Protein AF-A0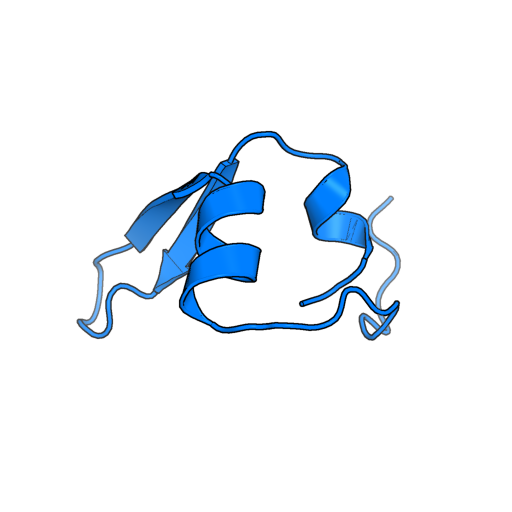A970BWI6-F1 (afdb_monomer)

Foldseek 3Di:
DELCLVVDQWDWDDPVDPPDTDTDGPVVVCVVVVDDYYHDDPDDDD

Radius of gyration: 11.35 Å; Cα contacts (8 Å, |Δi|>4): 50; chains: 1; bounding box: 20×30×24 Å

Mean predicted aligned error: 3.51 Å

Sequence (46 aa):
LDASAQAYDEILVSAGERGINLQVPVADLVRLTRARMVAIATGASA

Nearest PDB structures (foldseek):
  1dbu-assembly1_A  TM=9.822E-01  e=1.594E-01  Haemophilus influenzae
  1wdv-assembly2_B  TM=8.310E-01  e=1.722E+00  Aeropyrum pernix K1
  7b7n-assembly1_H  TM=5.072E-01  e=6.979E+00  Human gammaherpesvirus 8
  7k50-assembly1_j  TM=4.544E-01  e=6.979E+00  Escherichia coli K-12

Structure (mmCIF, N/CA/C/O backbone):
data_AF-A0A970BWI6-F1
#
_entry.id   AF-A0A970BWI6-F1
#
loop_
_atom_site.group_PDB
_atom_site.id
_atom_site.type_symbol
_atom_site.label_atom_id
_atom_site.label_alt_id
_atom_site.label_comp_id
_atom_site.label_asym_id
_atom_site.label_entity_id
_atom_site.label_seq_id
_atom_site.pdbx_PDB_ins_code
_atom_site.Cartn_x
_atom_site.Cartn_y
_atom_site.Cartn_z
_atom_site.occupancy
_atom_site.B_iso_or_equiv
_atom_site.auth_seq_id
_atom_site.auth_comp_id
_atom_site.auth_asym_id
_atom_site.auth_atom_id
_atom_site.pdbx_PDB_model_num
ATOM 1 N N . LEU A 1 1 ? 1.040 -2.371 -7.721 1.00 95.56 1 LEU A N 1
ATOM 2 C CA . LEU A 1 1 ? 0.581 -2.726 -6.363 1.00 95.56 1 LEU A CA 1
ATOM 3 C C . LEU A 1 1 ? 0.759 -4.219 -6.205 1.00 95.56 1 LEU A C 1
ATOM 5 O O . LEU A 1 1 ? 0.530 -4.937 -7.178 1.00 95.56 1 LEU A O 1
ATOM 9 N N . ASP A 1 2 ? 1.221 -4.659 -5.037 1.00 97.50 2 ASP A N 1
ATOM 10 C CA . ASP A 1 2 ? 1.366 -6.092 -4.803 1.00 97.50 2 ASP A CA 1
ATOM 11 C C . ASP A 1 2 ? -0.002 -6.785 -4.835 1.00 97.50 2 ASP A C 1
ATOM 13 O O . ASP A 1 2 ? -0.991 -6.239 -4.343 1.00 97.50 2 ASP A O 1
ATOM 17 N N . ALA A 1 3 ? -0.066 -7.968 -5.446 1.00 97.06 3 ALA A N 1
ATOM 18 C 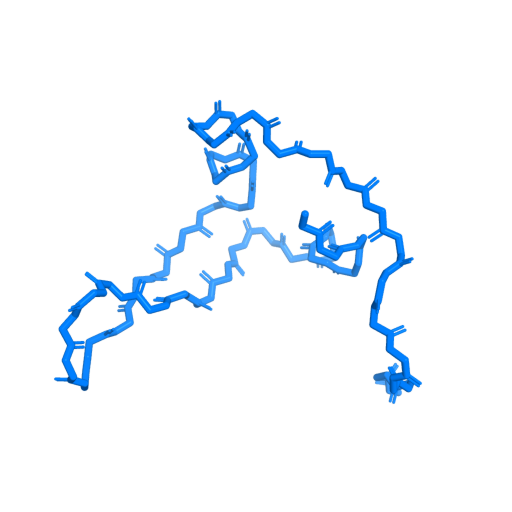CA . ALA A 1 3 ? -1.312 -8.708 -5.622 1.00 97.06 3 ALA A CA 1
ATOM 19 C C . ALA A 1 3 ? -2.000 -9.052 -4.290 1.00 97.06 3 ALA A C 1
ATOM 21 O O . ALA A 1 3 ? -3.232 -9.111 -4.270 1.00 97.06 3 ALA A O 1
ATOM 22 N N . SER A 1 4 ? -1.239 -9.216 -3.198 1.00 96.44 4 SER A N 1
ATOM 23 C CA . SER A 1 4 ? -1.767 -9.513 -1.858 1.00 96.44 4 SER A CA 1
ATOM 24 C C . SER A 1 4 ? -2.665 -8.411 -1.294 1.00 96.44 4 SER A C 1
ATOM 26 O O . SER A 1 4 ? -3.543 -8.702 -0.486 1.00 96.44 4 SER A O 1
ATOM 28 N N . ALA A 1 5 ? -2.534 -7.164 -1.764 1.00 97.38 5 ALA A N 1
ATOM 29 C CA . ALA A 1 5 ? -3.393 -6.066 -1.323 1.00 97.38 5 ALA A CA 1
ATOM 30 C C . ALA A 1 5 ? -4.880 -6.309 -1.643 1.00 97.38 5 ALA A C 1
ATOM 32 O O . ALA A 1 5 ? -5.733 -5.774 -0.953 1.00 97.38 5 ALA A O 1
ATOM 33 N N . GLN A 1 6 ? -5.209 -7.145 -2.639 1.00 96.50 6 GLN A N 1
ATOM 34 C CA . GLN A 1 6 ? -6.601 -7.493 -2.978 1.00 96.50 6 GLN A CA 1
ATOM 35 C C . GLN A 1 6 ? -7.315 -8.310 -1.893 1.00 96.50 6 GLN A C 1
ATOM 37 O O . GLN A 1 6 ? -8.527 -8.474 -1.971 1.00 96.50 6 GLN A O 1
ATOM 42 N N . ALA A 1 7 ? -6.586 -8.836 -0.904 1.00 97.38 7 ALA A N 1
ATOM 43 C CA . ALA A 1 7 ? -7.174 -9.543 0.231 1.00 97.38 7 ALA A CA 1
ATOM 44 C C . ALA A 1 7 ? -7.820 -8.603 1.267 1.00 97.38 7 ALA A C 1
ATOM 46 O O . ALA A 1 7 ? -8.421 -9.084 2.224 1.00 97.38 7 ALA A O 1
ATOM 47 N N . TYR A 1 8 ? -7.687 -7.285 1.092 1.00 98.06 8 TYR A N 1
ATOM 48 C CA . TYR A 1 8 ? -8.171 -6.273 2.023 1.00 98.06 8 TYR A CA 1
ATOM 49 C C . TYR A 1 8 ? -9.042 -5.253 1.293 1.00 98.06 8 TYR A C 1
ATOM 51 O O . TYR A 1 8 ? -8.729 -4.846 0.173 1.00 98.06 8 TYR A O 1
ATOM 59 N N . ASP A 1 9 ? -10.102 -4.793 1.956 1.00 98.06 9 ASP A N 1
ATOM 60 C CA . ASP A 1 9 ? -10.941 -3.714 1.430 1.00 98.06 9 ASP A CA 1
ATOM 61 C C . ASP A 1 9 ? -10.175 -2.382 1.419 1.00 98.06 9 ASP A C 1
ATOM 63 O O . ASP A 1 9 ? -10.219 -1.627 0.442 1.00 98.06 9 ASP A O 1
ATOM 67 N N . GLU A 1 10 ? -9.401 -2.130 2.479 1.00 98.56 10 GLU A N 1
ATOM 68 C CA . GLU A 1 10 ? -8.593 -0.929 2.667 1.00 98.56 10 GLU A CA 1
ATOM 69 C C . GLU A 1 10 ? -7.182 -1.260 3.159 1.00 98.56 10 GLU A C 1
ATOM 71 O O . GLU A 1 10 ? -6.960 -2.252 3.855 1.00 98.56 10 GLU A O 1
ATOM 76 N N . ILE A 1 11 ? -6.221 -0.394 2.831 1.00 98.25 11 ILE A N 1
ATOM 77 C CA . ILE A 1 11 ? -4.830 -0.499 3.285 1.00 98.25 11 ILE A CA 1
ATOM 78 C C . ILE A 1 11 ? -4.302 0.848 3.779 1.00 98.25 11 ILE A C 1
ATOM 80 O O . ILE A 1 11 ? -4.764 1.908 3.357 1.00 98.25 11 ILE A O 1
ATOM 84 N N . LEU A 1 12 ? -3.295 0.800 4.654 1.00 98.19 12 LEU A N 1
ATOM 85 C CA . LEU A 1 12 ? -2.552 1.978 5.097 1.00 98.19 12 LEU A CA 1
ATOM 86 C C . LEU A 1 12 ? -1.387 2.263 4.145 1.00 98.19 12 LEU A C 1
ATOM 88 O O . LEU A 1 12 ? -0.546 1.396 3.902 1.00 98.19 12 LEU A O 1
ATOM 92 N N . VAL A 1 13 ? -1.310 3.495 3.647 1.00 97.19 13 VAL A N 1
ATOM 93 C CA . VAL A 1 13 ? -0.188 3.992 2.836 1.00 97.19 13 VAL A CA 1
ATOM 94 C C . VAL A 1 13 ? 0.347 5.307 3.399 1.00 97.19 13 VAL A C 1
ATOM 96 O O . VAL A 1 13 ? -0.378 6.051 4.059 1.00 97.19 13 VAL A O 1
ATOM 99 N N . SER A 1 14 ? 1.619 5.612 3.129 1.00 97.31 14 SER A N 1
ATOM 100 C CA . SER A 1 14 ? 2.208 6.905 3.501 1.00 97.31 14 SER A CA 1
ATOM 101 C C . SER A 1 14 ? 1.438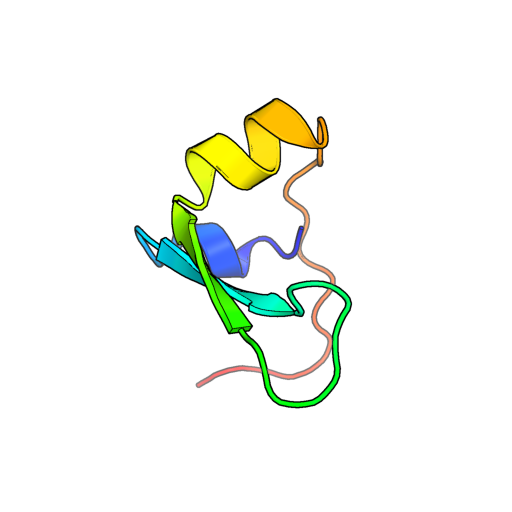 8.056 2.853 1.00 97.31 14 SER A C 1
ATOM 103 O O . SER A 1 14 ? 1.196 8.035 1.645 1.00 97.31 14 SER A O 1
ATOM 105 N N . ALA A 1 15 ? 1.108 9.079 3.643 1.00 96.00 15 ALA A N 1
ATOM 106 C CA . ALA A 1 15 ? 0.438 10.286 3.158 1.00 96.00 15 ALA A CA 1
ATOM 107 C C . ALA A 1 15 ? 1.411 11.348 2.600 1.00 96.00 15 ALA A C 1
ATOM 109 O O . ALA A 1 15 ? 0.987 12.443 2.243 1.00 96.00 15 ALA A O 1
ATOM 110 N N . GLY A 1 16 ? 2.715 11.050 2.528 1.00 95.62 16 GLY A N 1
ATOM 111 C CA . GLY A 1 16 ? 3.745 11.987 2.053 1.00 95.62 16 GLY A CA 1
ATOM 112 C C . GLY A 1 16 ? 4.341 12.894 3.138 1.00 95.62 16 GLY A C 1
ATOM 113 O O . GLY A 1 16 ? 5.316 13.592 2.870 1.00 95.62 16 GLY A O 1
ATOM 114 N N . GLU A 1 17 ? 3.828 12.830 4.369 1.00 96.50 17 GLU A N 1
ATOM 115 C CA . GLU A 1 17 ? 4.371 13.506 5.551 1.00 96.50 17 GLU A CA 1
ATOM 116 C C . GLU A 1 17 ? 4.729 12.487 6.644 1.00 96.50 17 GLU A C 1
ATOM 118 O O . GLU A 1 17 ? 4.066 11.462 6.826 1.00 96.50 17 GLU A O 1
ATOM 123 N N . ARG A 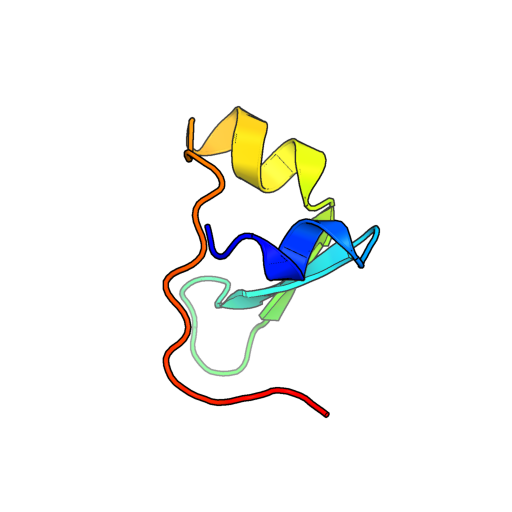1 18 ? 5.815 12.750 7.380 1.00 96.00 18 ARG A N 1
ATOM 124 C CA . ARG A 1 18 ? 6.292 11.847 8.434 1.00 96.00 18 ARG A CA 1
ATOM 125 C C . ARG A 1 18 ? 5.249 11.716 9.541 1.00 96.00 18 ARG A C 1
ATOM 127 O O . ARG A 1 18 ? 4.827 12.705 10.123 1.00 96.00 18 ARG A O 1
ATOM 134 N N . GLY A 1 19 ? 4.924 10.470 9.881 1.00 96.44 19 GLY A N 1
ATOM 135 C CA . GLY A 1 19 ? 3.995 10.151 10.965 1.00 96.44 19 GLY A CA 1
ATOM 136 C C . GLY A 1 19 ? 2.523 10.137 10.556 1.00 96.44 19 GLY A C 1
ATOM 137 O O . GLY A 1 19 ? 1.684 9.892 11.417 1.00 96.44 19 GLY A O 1
ATOM 138 N N . ILE A 1 20 ? 2.202 10.345 9.273 1.00 97.69 20 ILE A N 1
ATOM 139 C CA . ILE A 1 20 ? 0.824 10.324 8.775 1.00 97.69 20 ILE A CA 1
ATOM 140 C C . ILE A 1 20 ? 0.640 9.167 7.788 1.00 97.69 20 ILE A C 1
ATOM 142 O O . ILE A 1 20 ? 1.346 9.064 6.782 1.00 97.69 20 ILE A O 1
ATOM 146 N N . ASN A 1 21 ? -0.349 8.319 8.070 1.00 97.69 21 ASN A N 1
ATOM 147 C CA . ASN A 1 21 ? -0.806 7.267 7.168 1.00 97.69 21 ASN A CA 1
ATOM 148 C C . ASN A 1 21 ? -2.248 7.540 6.750 1.00 97.69 21 ASN A C 1
ATOM 150 O O . ASN A 1 21 ? -3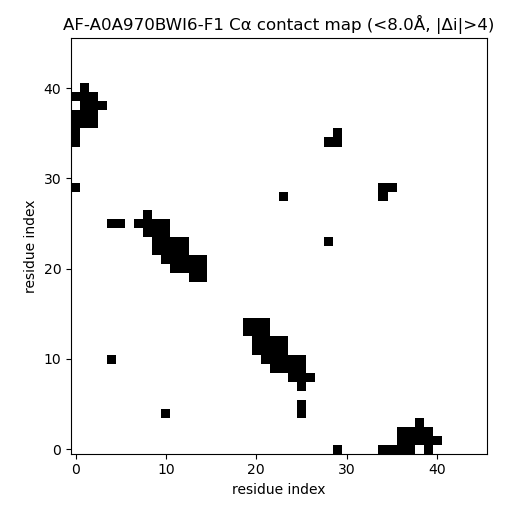.055 8.007 7.552 1.00 97.69 21 ASN A O 1
ATOM 154 N N . LEU A 1 22 ? -2.562 7.210 5.504 1.00 97.44 22 LEU A N 1
ATOM 155 C CA . LEU A 1 22 ? -3.909 7.268 4.964 1.00 97.44 22 LEU A CA 1
ATOM 156 C C . LEU A 1 22 ? -4.448 5.846 4.825 1.00 97.44 22 LEU A C 1
ATOM 158 O O . LEU A 1 22 ? -3.811 5.006 4.187 1.00 97.44 22 LEU A O 1
ATOM 162 N N . GLN A 1 23 ? -5.614 5.592 5.411 1.00 98.38 23 GLN A N 1
ATOM 163 C CA . GLN A 1 23 ? -6.397 4.392 5.140 1.00 98.38 23 GLN A CA 1
ATOM 164 C C . GLN A 1 23 ? -7.204 4.637 3.866 1.00 98.38 23 GLN A C 1
ATOM 166 O O . GLN A 1 23 ? -7.975 5.595 3.802 1.00 98.38 23 GLN A O 1
ATOM 171 N N . VAL A 1 24 ? -6.964 3.829 2.834 1.00 98.00 24 VAL A N 1
ATOM 172 C CA . VAL A 1 24 ? -7.614 3.980 1.526 1.00 98.00 24 VAL A CA 1
ATOM 173 C C . VAL A 1 24 ? -8.173 2.662 1.020 1.00 98.00 24 VAL A C 1
ATOM 175 O O . VAL A 1 24 ? -7.494 1.638 1.151 1.00 98.00 24 VAL A O 1
ATOM 178 N N . PRO A 1 25 ? -9.328 2.686 0.334 1.00 98.62 25 PRO A N 1
ATOM 179 C CA . PRO A 1 25 ? -9.791 1.544 -0.431 1.00 98.62 25 PRO A CA 1
ATOM 180 C C . PRO A 1 25 ? -8.770 1.136 -1.490 1.00 98.62 25 PRO A C 1
ATOM 182 O O . PRO A 1 25 ? -8.283 1.965 -2.270 1.00 98.62 25 PRO A O 1
ATOM 185 N N . VAL A 1 26 ? -8.479 -0.162 -1.569 1.00 98.38 26 VAL A N 1
ATOM 186 C CA . VAL A 1 26 ? -7.517 -0.703 -2.545 1.00 98.38 26 VAL A CA 1
ATOM 187 C C . VAL A 1 26 ? 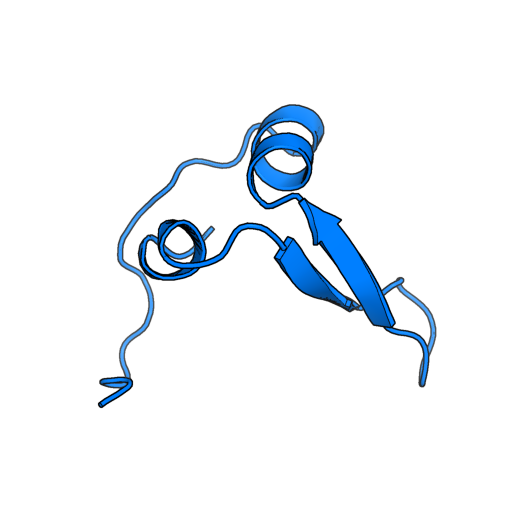-7.976 -0.398 -3.973 1.00 98.38 26 VAL A C 1
ATOM 189 O O . VAL A 1 26 ? -7.171 -0.010 -4.822 1.00 98.38 26 VAL A O 1
ATOM 192 N N . ALA A 1 27 ? -9.286 -0.490 -4.223 1.00 98.25 27 ALA A N 1
ATOM 193 C CA . ALA A 1 27 ? -9.890 -0.182 -5.515 1.00 98.25 27 ALA A CA 1
ATOM 194 C C . ALA A 1 27 ? -9.639 1.271 -5.959 1.00 98.25 27 ALA A C 1
ATOM 196 O O . ALA A 1 27 ? -9.289 1.516 -7.117 1.00 98.25 27 ALA A O 1
ATOM 197 N N . ASP A 1 28 ? -9.759 2.234 -5.043 1.00 98.38 28 ASP A N 1
ATOM 198 C CA . ASP A 1 28 ? -9.515 3.642 -5.356 1.00 98.38 28 ASP A CA 1
ATOM 199 C C . ASP A 1 28 ? -8.035 3.930 -5.581 1.00 98.38 28 ASP A C 1
ATOM 201 O O . ASP A 1 28 ? -7.691 4.670 -6.507 1.00 98.38 28 ASP A O 1
ATOM 205 N N . LEU A 1 29 ? -7.148 3.295 -4.811 1.00 98.00 29 LEU A N 1
ATOM 206 C CA . LEU A 1 29 ? -5.709 3.435 -5.009 1.00 98.00 29 LEU A CA 1
ATOM 207 C C . LEU A 1 29 ? -5.283 2.920 -6.393 1.00 98.00 29 LEU A C 1
ATOM 209 O O . LEU A 1 29 ? -4.516 3.588 -7.091 1.00 98.00 29 LEU A O 1
ATOM 213 N N . VAL A 1 30 ? -5.822 1.776 -6.830 1.00 98.25 30 VAL A N 1
ATOM 214 C CA . VAL A 1 30 ? -5.600 1.231 -8.180 1.00 98.25 30 VAL A CA 1
ATOM 215 C C . VAL A 1 30 ? -6.127 2.188 -9.247 1.00 98.25 30 VAL A C 1
ATOM 217 O O . VAL A 1 30 ? -5.402 2.511 -10.190 1.00 98.25 30 VAL A O 1
ATOM 220 N N . ARG A 1 31 ? -7.362 2.681 -9.092 1.00 98.38 31 ARG A N 1
ATOM 221 C CA . ARG A 1 31 ? -8.008 3.591 -10.049 1.00 98.38 31 ARG A CA 1
ATOM 222 C C . ARG A 1 31 ? -7.243 4.905 -10.204 1.00 98.38 31 ARG A C 1
ATOM 224 O O . ARG A 1 31 ? -6.997 5.334 -11.331 1.00 98.38 31 ARG A O 1
ATOM 231 N N . LEU A 1 32 ? -6.858 5.530 -9.091 1.00 98.00 32 LEU A N 1
ATOM 232 C CA . LEU A 1 32 ? -6.184 6.829 -9.071 1.00 98.00 32 LEU A CA 1
ATOM 233 C C . LEU A 1 32 ? -4.779 6.753 -9.674 1.00 98.00 32 LEU A C 1
ATOM 235 O O . LEU A 1 32 ? -4.387 7.615 -10.458 1.00 98.00 32 LEU A O 1
ATOM 239 N N . THR A 1 33 ? -4.029 5.705 -9.334 1.00 97.50 33 THR A N 1
ATOM 240 C CA . THR A 1 33 ? -2.635 5.540 -9.779 1.00 97.50 33 THR A CA 1
ATOM 241 C C . THR A 1 33 ? -2.504 4.817 -11.116 1.00 97.50 33 THR A C 1
ATOM 243 O O . THR A 1 33 ? -1.421 4.795 -11.698 1.00 97.50 33 THR A O 1
ATOM 246 N N . ARG A 1 34 ? -3.592 4.210 -11.609 1.00 98.38 34 ARG A N 1
ATOM 247 C CA . ARG A 1 34 ? -3.594 3.276 -12.747 1.00 98.38 34 ARG A CA 1
ATOM 248 C C . ARG A 1 34 ? -2.625 2.107 -12.538 1.00 98.38 34 ARG A C 1
ATOM 250 O O . ARG A 1 34 ? -2.019 1.606 -13.488 1.00 98.38 34 ARG A O 1
ATOM 257 N N . ALA A 1 35 ? -2.445 1.695 -11.285 1.00 98.00 35 ALA A N 1
ATOM 258 C CA . ALA A 1 35 ? -1.530 0.621 -10.943 1.00 98.00 35 ALA A CA 1
ATOM 259 C C . ALA A 1 35 ? -1.996 -0.720 -11.521 1.00 98.00 35 ALA A C 1
ATOM 261 O O . ALA A 1 35 ? -3.183 -1.024 -11.589 1.00 98.00 35 ALA A O 1
ATOM 262 N N . ARG A 1 36 ? -1.027 -1.565 -11.879 1.00 97.94 36 ARG A N 1
ATOM 263 C CA . ARG A 1 36 ? -1.266 -2.985 -12.155 1.00 97.94 36 ARG A CA 1
ATOM 264 C C . ARG A 1 36 ? -1.106 -3.795 -10.868 1.00 97.94 36 ARG A C 1
ATOM 266 O O . ARG A 1 36 ? -0.214 -3.494 -10.065 1.00 97.94 36 ARG A O 1
ATOM 273 N N . MET A 1 37 ? -1.948 -4.813 -10.704 1.00 97.69 37 MET A N 1
ATOM 274 C CA . MET A 1 37 ? -1.845 -5.799 -9.624 1.00 97.69 37 MET A CA 1
ATOM 275 C C . MET A 1 37 ? -0.933 -6.939 -10.073 1.00 97.69 37 MET A C 1
ATOM 277 O O . MET A 1 37 ? -1.229 -7.605 -11.063 1.00 97.69 37 MET A O 1
ATOM 281 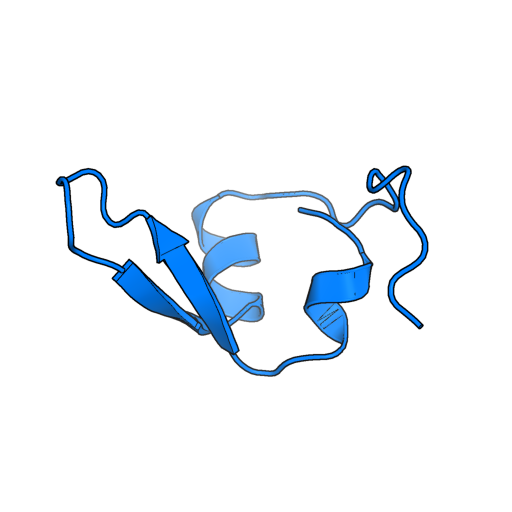N N . VAL A 1 38 ? 0.196 -7.128 -9.389 1.00 97.94 38 VAL A N 1
ATOM 282 C CA . VAL A 1 38 ? 1.204 -8.152 -9.720 1.00 97.94 38 VAL A CA 1
ATOM 283 C C . VAL A 1 38 ? 1.823 -8.664 -8.422 1.00 97.94 38 VAL A C 1
ATOM 285 O O . VAL A 1 38 ? 2.033 -7.875 -7.507 1.00 97.94 38 VAL A O 1
ATOM 288 N N . ALA A 1 39 ? 2.125 -9.960 -8.330 1.00 96.69 39 ALA A N 1
ATOM 289 C CA . ALA A 1 39 ? 2.893 -10.505 -7.212 1.00 96.69 39 ALA A CA 1
ATOM 290 C C . ALA A 1 39 ? 4.354 -10.032 -7.313 1.00 96.69 39 ALA A C 1
ATOM 292 O O . ALA A 1 39 ? 5.073 -10.427 -8.231 1.00 96.69 39 ALA A O 1
ATOM 293 N N . ILE A 1 40 ? 4.760 -9.144 -6.408 1.00 96.06 40 ILE A N 1
ATOM 294 C CA . ILE A 1 40 ? 6.089 -8.515 -6.370 1.00 96.06 40 ILE A CA 1
ATOM 295 C C . ILE A 1 40 ? 6.756 -8.625 -4.993 1.00 96.06 40 ILE A C 1
ATOM 297 O O . ILE A 1 40 ? 7.964 -8.415 -4.888 1.00 96.06 40 ILE A O 1
ATOM 301 N N . ALA A 1 41 ? 6.000 -8.951 -3.942 1.00 94.38 41 ALA A N 1
ATOM 302 C CA . ALA A 1 41 ? 6.541 -9.245 -2.626 1.00 94.38 41 ALA A CA 1
ATOM 30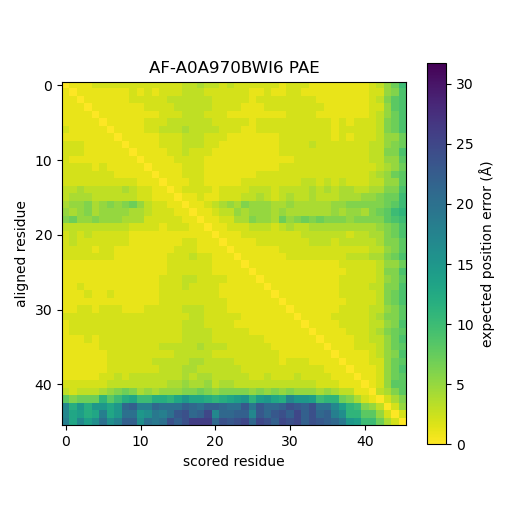3 C C . ALA A 1 41 ? 7.393 -10.526 -2.665 1.00 94.38 41 ALA A C 1
ATOM 305 O O . ALA A 1 41 ? 6.984 -11.551 -3.206 1.00 94.38 41 ALA A O 1
ATOM 306 N N . THR A 1 42 ? 8.591 -10.464 -2.079 1.00 92.75 42 THR A N 1
ATOM 307 C CA . THR A 1 42 ? 9.542 -11.590 -2.005 1.00 92.75 42 THR A CA 1
ATOM 308 C C . THR A 1 42 ? 9.529 -12.301 -0.650 1.00 92.75 42 THR A C 1
ATOM 310 O O . THR A 1 42 ? 10.165 -13.342 -0.497 1.00 92.75 42 THR A O 1
ATOM 313 N N . GLY A 1 43 ? 8.811 -11.752 0.333 1.00 82.44 43 GLY A N 1
ATOM 314 C CA . GLY A 1 43 ? 8.575 -12.372 1.634 1.00 82.44 43 GLY A CA 1
ATOM 315 C C . GLY A 1 43 ? 7.199 -13.028 1.673 1.00 82.44 43 GLY A C 1
ATOM 316 O O . GLY A 1 43 ?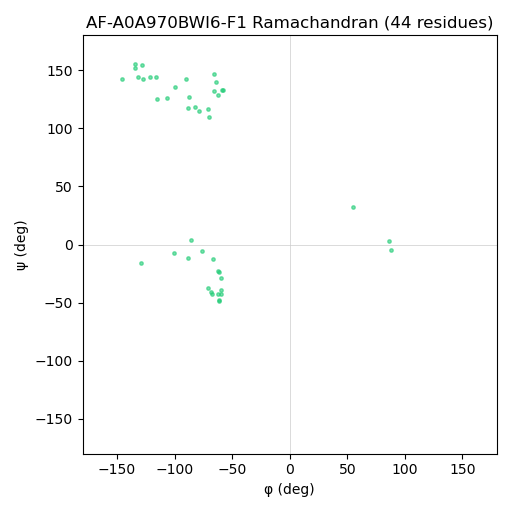 6.220 -12.429 1.233 1.00 82.44 43 GLY A O 1
ATOM 317 N N . ALA A 1 44 ? 7.120 -14.247 2.204 1.00 61.66 44 ALA A N 1
ATOM 318 C CA . ALA A 1 44 ? 5.838 -14.870 2.501 1.00 61.66 44 ALA A CA 1
ATOM 319 C C . ALA A 1 44 ? 5.194 -14.148 3.695 1.00 61.66 44 ALA A C 1
ATOM 321 O O . ALA A 1 44 ? 5.738 -14.171 4.799 1.00 61.66 44 ALA A O 1
ATOM 322 N N . SER A 1 45 ? 4.043 -13.513 3.480 1.00 61.53 45 SER A N 1
ATOM 323 C CA . SER A 1 45 ? 3.100 -13.254 4.568 1.00 61.53 45 SER A CA 1
ATOM 324 C C . SER A 1 45 ? 2.341 -14.556 4.816 1.00 61.53 45 SER A C 1
ATOM 326 O O . SER A 1 45 ? 1.693 -15.064 3.901 1.00 61.53 45 SER A O 1
ATOM 328 N N . ALA A 1 46 ? 2.544 -15.126 6.005 1.00 47.56 46 ALA A N 1
ATOM 329 C CA . ALA A 1 46 ? 1.855 -16.319 6.494 1.00 47.56 46 ALA A CA 1
ATOM 330 C C . ALA A 1 46 ? 0.370 -16.050 6.765 1.00 47.56 46 ALA A C 1
ATOM 332 O O . ALA A 1 46 ? 0.047 -14.891 7.117 1.00 47.56 46 ALA A O 1
#

Secondary structure (DSSP, 8-state):
-BGGGGG-SEEEEE-SSTT-EEEEEHHHHHHHHTPPPB----S---

pLDDT: mean 94.35, std 10.33, range [47.56, 98.62]

Solvent-accessible surface area (backbone atoms only — not comparable to full-atom values): 3023 Å² total; per-residue (Å²): 80,50,43,74,55,75,81,40,72,55,46,78,43,80,65,87,50,94,95,43,68,40,79,39,45,43,69,56,54,32,65,76,69,67,50,60,77,41,87,69,74,89,68,86,84,128